Protein AF-A0A9D1N2K0-F1 (afdb_monomer_lite)

Foldseek 3Di:
DDQQDPVQLVVVVVVCCVLDQDPVLVVQLVVDDLQSNVVSCLVSCQQVDNPDDSVCVVVSVLSNLQVVLVSNCVNDNCSVVVLVVQVVLVVVLVVQVVVCVVVVNPDDDRGHSHPDDSVRD

Secondary structure (DSSP, 8-state):
-----HHHHHHHHHHHHTTSPPHHHHHHHHTS-HHHHHHHHHHTTGGG-TT--GGGHHHHHHHHHHHHHHHHHHH-SSHHHHHHHHHHHHHHHHHHHHHHHHTT-S---PPSSSSS-GGG-

Sequence (121 aa):
MQQPSCAYACARISALENGLLDRRAVKRMADGSLEDAMRVLLDARYGNLPDATASDCERMIENVRAEAAREIRAISPKPELTDLFLLETDVHNLKLLIKARLLEQAEVPLLLGGLYEPEQL

Radius of gyration: 16.97 Å; chains: 1; bounding box: 36×39×46 Å

pLDDT: mean 91.7, std 7.18, range [46.22, 97.62]

InterPro domains:
  IPR002843 ATPase, V0 complex, C/D subunit [PF01992] (9-106)
  IPR036079 V-type ATP synthase subunit C/D subunit superfamily [SSF103486] (7-106)
  IPR044911 V-type ATP synthase C/D subunit, domain 3 superfamily [G3DSA:1.10.132.50] (5-108)

Organism: NCBI:txid2840672

Structure (mmCIF, N/CA/C/O backbone):
data_AF-A0A9D1N2K0-F1
#
_entry.id   AF-A0A9D1N2K0-F1
#
loop_
_atom_site.group_PDB
_atom_site.id
_atom_site.type_symbol
_atom_site.label_atom_id
_atom_site.label_alt_id
_atom_site.label_comp_id
_atom_site.label_asym_id
_atom_site.label_entity_id
_atom_site.label_seq_id
_atom_site.pdbx_PDB_ins_code
_atom_site.Cartn_x
_atom_site.Cartn_y
_atom_site.Cartn_z
_atom_site.occupancy
_atom_site.B_iso_or_equiv
_atom_site.auth_seq_id
_atom_site.auth_comp_id
_atom_site.auth_asym_id
_atom_site.auth_atom_id
_atom_site.pdbx_PDB_model_num
ATOM 1 N N . MET A 1 1 ? -5.269 -2.949 27.062 1.00 46.22 1 MET A N 1
ATOM 2 C CA . MET A 1 1 ? -5.339 -2.635 25.618 1.00 46.22 1 MET A CA 1
ATOM 3 C C . MET A 1 1 ? -6.680 -1.960 25.373 1.00 46.22 1 MET A C 1
ATOM 5 O O . MET A 1 1 ? -7.669 -2.475 25.880 1.00 46.22 1 MET A O 1
ATOM 9 N N . GLN A 1 2 ? -6.721 -0.783 24.736 1.00 54.94 2 GLN A N 1
ATOM 10 C CA . GLN A 1 2 ? -8.001 -0.156 24.370 1.00 54.94 2 GLN A CA 1
ATOM 11 C C . GLN A 1 2 ? -8.757 -1.101 23.430 1.00 54.94 2 GLN A C 1
ATOM 13 O O . GLN A 1 2 ? -8.137 -1.728 22.573 1.00 54.94 2 GLN A O 1
ATOM 18 N N . GLN A 1 3 ? -10.071 -1.238 23.613 1.00 61.53 3 GLN A N 1
ATOM 19 C CA . GLN A 1 3 ? -10.897 -1.974 22.659 1.00 61.53 3 GLN A CA 1
ATOM 20 C C . GLN A 1 3 ? -10.784 -1.292 21.286 1.00 61.53 3 GLN A C 1
ATOM 22 O O . GLN A 1 3 ? -10.836 -0.055 21.240 1.00 61.53 3 GLN A O 1
ATOM 27 N N . PRO A 1 4 ? -10.622 -2.047 20.184 1.00 71.69 4 PRO A N 1
ATOM 28 C CA . PRO A 1 4 ? -10.606 -1.461 18.854 1.00 71.69 4 PRO A CA 1
ATOM 29 C C . PRO A 1 4 ? -11.942 -0.743 18.639 1.00 71.69 4 PRO A C 1
ATOM 31 O O . PRO A 1 4 ? -13.013 -1.347 18.641 1.00 71.69 4 PRO A O 1
ATOM 34 N N . SER A 1 5 ? -11.880 0.581 18.537 1.00 90.25 5 SER A N 1
ATOM 35 C CA . SER A 1 5 ? -13.027 1.457 18.307 1.00 90.25 5 SER A CA 1
ATOM 36 C C . SER A 1 5 ? -12.794 2.239 17.025 1.00 90.25 5 SER A C 1
ATOM 38 O O . SER A 1 5 ? -11.646 2.504 16.666 1.00 90.25 5 SER A O 1
ATOM 40 N N . CYS A 1 6 ? -13.867 2.644 16.340 1.00 92.25 6 CYS A N 1
ATOM 41 C CA . CYS A 1 6 ? -13.723 3.428 15.112 1.00 92.25 6 CYS A CA 1
ATOM 42 C C . CYS A 1 6 ? -12.938 4.723 15.370 1.00 92.25 6 CYS A C 1
ATOM 44 O O . CYS A 1 6 ? -12.123 5.114 14.547 1.00 92.25 6 CYS A O 1
ATOM 46 N N . ALA A 1 7 ? -13.120 5.348 16.539 1.00 94.88 7 ALA A N 1
ATOM 47 C CA . ALA A 1 7 ? -12.378 6.546 16.921 1.00 94.88 7 ALA A CA 1
ATOM 48 C C . ALA A 1 7 ? -10.865 6.289 17.035 1.00 94.88 7 ALA A C 1
ATOM 50 O O . ALA A 1 7 ? -10.076 7.065 16.499 1.00 94.88 7 ALA A O 1
ATOM 51 N N . TYR A 1 8 ? -10.460 5.191 17.685 1.00 93.69 8 TYR A N 1
ATOM 52 C CA . TYR A 1 8 ? -9.050 4.801 17.768 1.00 93.69 8 TYR A CA 1
ATOM 53 C C . TYR A 1 8 ? -8.471 4.482 16.385 1.00 93.69 8 TYR A C 1
ATOM 55 O O . TYR A 1 8 ? -7.406 4.989 16.042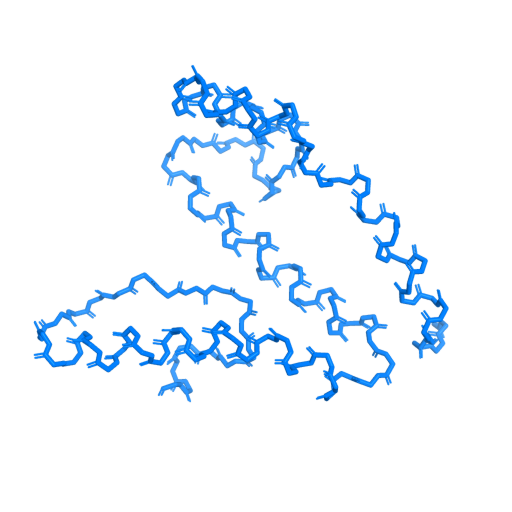 1.00 93.69 8 TYR A O 1
ATOM 63 N N . ALA A 1 9 ? -9.188 3.689 15.582 1.00 94.12 9 ALA A N 1
ATOM 64 C CA . ALA A 1 9 ? -8.759 3.313 14.239 1.00 94.12 9 ALA A CA 1
ATOM 65 C C . ALA A 1 9 ? -8.551 4.548 13.350 1.00 94.12 9 ALA A C 1
ATOM 67 O O . ALA A 1 9 ? -7.485 4.701 12.762 1.00 94.12 9 ALA A O 1
ATOM 68 N N . CYS A 1 10 ? -9.513 5.478 13.323 1.00 94.19 10 CYS A N 1
ATOM 69 C CA . CYS A 1 10 ? -9.387 6.725 12.568 1.00 94.19 10 CYS A CA 1
ATOM 70 C C .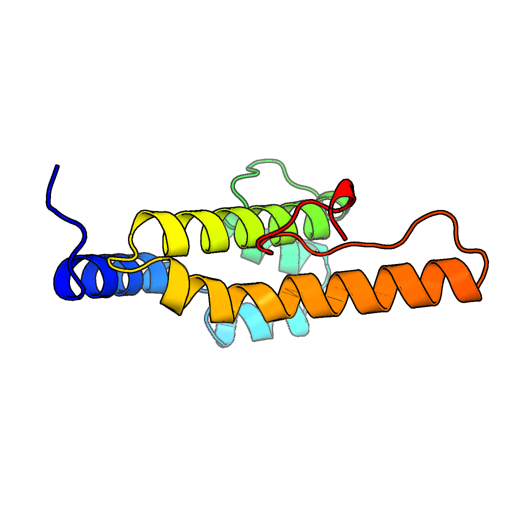 CYS A 1 10 ? -8.202 7.568 13.052 1.00 94.19 10 CYS A C 1
ATOM 72 O O . CYS A 1 10 ? -7.405 8.011 12.234 1.00 94.19 10 CYS A O 1
ATOM 74 N N . ALA A 1 11 ? -8.037 7.750 14.368 1.00 95.31 11 ALA A N 1
ATOM 75 C CA . ALA A 1 11 ? -6.908 8.508 14.908 1.00 95.31 11 ALA A CA 1
ATOM 76 C C . ALA A 1 11 ? -5.554 7.872 14.545 1.00 95.31 11 ALA A C 1
ATOM 78 O O . ALA A 1 11 ? -4.596 8.579 14.230 1.00 95.31 11 ALA A O 1
ATOM 79 N N . ARG A 1 12 ? -5.476 6.536 14.563 1.00 94.94 12 ARG A N 1
ATOM 80 C CA . ARG A 1 12 ? -4.280 5.784 14.177 1.00 94.94 12 ARG A CA 1
ATOM 81 C C . ARG A 1 12 ? -3.975 5.929 12.687 1.00 94.94 12 ARG A C 1
ATOM 83 O O . ARG A 1 12 ? -2.829 6.218 12.358 1.00 94.94 12 ARG A O 1
ATOM 90 N N . ILE A 1 13 ? -4.977 5.796 11.817 1.00 94.75 13 ILE A N 1
ATOM 91 C CA . ILE A 1 13 ? -4.819 6.024 10.373 1.00 94.75 13 ILE A CA 1
ATOM 92 C C . ILE A 1 13 ? -4.359 7.457 10.103 1.00 94.75 13 ILE A C 1
ATOM 94 O O . ILE A 1 13 ? -3.340 7.634 9.448 1.00 94.75 13 ILE A O 1
ATOM 98 N N . SER A 1 14 ? -4.998 8.469 10.695 1.00 95.38 14 SER A N 1
ATOM 99 C CA . SER A 1 14 ? -4.582 9.867 10.520 1.00 95.38 14 SER A CA 1
ATOM 100 C C . SER A 1 14 ? -3.144 10.133 10.979 1.00 95.38 14 SER A C 1
ATOM 102 O O . SER A 1 14 ? -2.449 10.964 10.400 1.00 95.38 14 SER A O 1
ATOM 104 N N . ALA A 1 15 ? -2.658 9.430 12.007 1.00 94.75 15 ALA A N 1
ATOM 105 C CA . ALA A 1 15 ? -1.257 9.527 12.406 1.00 94.75 15 ALA A CA 1
ATOM 106 C C . ALA A 1 15 ? -0.309 8.911 11.359 1.00 94.75 15 ALA A C 1
ATOM 108 O O . ALA A 1 15 ? 0.745 9.492 11.092 1.00 94.75 15 ALA A O 1
ATOM 109 N N . LEU A 1 16 ? -0.685 7.770 10.770 1.00 92.81 16 LEU A N 1
ATOM 110 C CA . LEU A 1 16 ? 0.082 7.064 9.735 1.00 92.81 16 LEU A CA 1
ATOM 111 C C . LEU A 1 16 ? 0.076 7.799 8.387 1.00 92.81 16 LEU A C 1
ATOM 113 O O . LEU A 1 16 ? 1.076 7.765 7.675 1.00 92.81 16 LEU A O 1
ATOM 117 N N . GLU A 1 17 ? -1.002 8.516 8.062 1.00 92.50 17 GLU A N 1
ATOM 118 C CA . GLU A 1 17 ? -1.127 9.311 6.832 1.00 92.50 17 GLU A CA 1
ATOM 119 C C . GLU A 1 17 ? -0.026 10.374 6.692 1.00 92.50 17 GLU A C 1
ATOM 121 O O . GLU A 1 17 ? 0.361 10.712 5.575 1.00 92.50 17 GLU A O 1
ATOM 126 N N . ASN A 1 18 ? 0.556 10.842 7.803 1.00 90.12 18 ASN A N 1
ATOM 127 C CA . ASN A 1 18 ? 1.698 11.765 7.784 1.00 90.12 18 ASN A CA 1
ATOM 128 C C . ASN A 1 18 ? 2.961 11.167 7.136 1.00 90.12 18 ASN A C 1
ATOM 130 O O . ASN A 1 18 ? 3.872 11.913 6.786 1.00 90.12 18 ASN A O 1
ATOM 134 N N . GLY A 1 19 ? 3.037 9.838 7.011 1.00 87.81 19 GLY A N 1
ATOM 135 C CA . GLY A 1 19 ? 4.124 9.130 6.336 1.00 87.81 19 GLY A CA 1
ATOM 136 C C . GLY A 1 19 ? 3.870 8.855 4.851 1.00 87.81 19 GLY A C 1
ATOM 137 O O . GLY A 1 19 ? 4.725 8.261 4.198 1.00 87.81 19 GLY A O 1
ATOM 138 N N . LEU A 1 20 ? 2.711 9.242 4.302 1.00 91.81 20 LEU A N 1
ATOM 139 C CA . LEU A 1 20 ? 2.407 9.013 2.890 1.00 91.81 20 LEU A CA 1
ATOM 140 C C . LEU A 1 20 ? 3.256 9.905 1.980 1.00 91.81 20 LEU A C 1
ATOM 142 O O . LEU A 1 20 ? 3.524 11.071 2.273 1.00 91.81 20 LEU A O 1
ATOM 146 N N . LEU A 1 21 ? 3.634 9.355 0.826 1.00 93.06 21 LEU A N 1
ATOM 147 C CA . LEU A 1 21 ? 4.338 10.102 -0.209 1.00 93.06 21 LEU A CA 1
ATOM 148 C C . LEU A 1 21 ? 3.420 11.186 -0.777 1.00 93.06 21 LEU A C 1
ATOM 150 O O . LEU A 1 21 ? 2.357 10.900 -1.331 1.00 93.06 21 LEU A O 1
ATOM 154 N N . ASP A 1 22 ? 3.846 12.440 -0.659 1.00 93.44 22 ASP A N 1
ATOM 155 C CA . ASP A 1 22 ? 3.089 13.559 -1.196 1.00 93.44 22 ASP A CA 1
ATOM 156 C C . ASP A 1 22 ? 3.225 13.665 -2.727 1.00 93.44 22 ASP A C 1
ATOM 158 O O . ASP A 1 22 ? 4.074 13.050 -3.384 1.00 93.44 22 ASP A O 1
ATOM 162 N N . ARG A 1 23 ? 2.385 14.509 -3.331 1.00 94.88 23 ARG A N 1
ATOM 163 C CA . ARG A 1 23 ? 2.388 14.717 -4.785 1.00 94.88 23 ARG A CA 1
ATOM 164 C C . ARG A 1 23 ? 3.733 15.235 -5.311 1.00 94.88 23 ARG A C 1
ATOM 166 O O . ARG A 1 23 ? 4.056 15.006 -6.475 1.00 94.88 23 ARG A O 1
ATOM 173 N N . ARG A 1 24 ? 4.502 15.962 -4.493 1.00 93.50 24 ARG A N 1
ATOM 174 C CA . ARG A 1 24 ? 5.804 16.517 -4.889 1.00 93.50 24 ARG A CA 1
ATOM 175 C C . ARG A 1 24 ? 6.868 15.424 -4.913 1.00 93.50 24 ARG A C 1
ATOM 177 O O . ARG A 1 24 ? 7.648 15.390 -5.860 1.00 93.50 24 ARG A O 1
ATOM 184 N N . ALA A 1 25 ? 6.873 14.535 -3.924 1.00 93.25 25 ALA A N 1
ATOM 185 C CA . ALA A 1 25 ? 7.729 13.362 -3.850 1.00 93.25 25 ALA A CA 1
ATOM 186 C C . ALA A 1 25 ? 7.469 12.446 -5.046 1.00 93.25 25 ALA A C 1
ATOM 188 O O . ALA A 1 25 ? 8.397 12.163 -5.795 1.00 93.25 25 ALA A O 1
ATOM 189 N N . VAL A 1 26 ? 6.204 12.098 -5.310 1.00 94.75 26 VAL A N 1
ATOM 190 C CA . VAL A 1 26 ? 5.834 11.274 -6.474 1.00 94.75 26 VAL A CA 1
ATOM 191 C C . VAL A 1 26 ? 6.277 11.922 -7.787 1.00 94.75 26 VAL A C 1
ATOM 193 O O . VAL A 1 26 ? 6.862 11.251 -8.632 1.00 94.75 26 VAL A O 1
ATOM 196 N N . LYS A 1 27 ? 6.069 13.235 -7.951 1.00 95.69 27 LYS A N 1
ATOM 197 C CA . LYS A 1 27 ? 6.520 13.947 -9.154 1.00 95.69 27 LYS A CA 1
ATOM 198 C C . LYS A 1 27 ? 8.044 13.911 -9.315 1.00 95.69 27 LYS A C 1
ATOM 200 O O . LYS A 1 27 ? 8.525 13.636 -10.404 1.00 95.69 27 LYS A O 1
ATOM 205 N N . ARG A 1 28 ? 8.800 14.150 -8.239 1.00 93.75 28 ARG A N 1
ATOM 206 C CA . ARG A 1 28 ? 10.270 14.062 -8.260 1.00 93.75 28 ARG A CA 1
ATOM 207 C C . ARG A 1 28 ? 10.761 12.677 -8.672 1.00 93.75 28 ARG A C 1
ATOM 209 O O . ARG A 1 28 ? 11.729 12.600 -9.413 1.00 93.75 28 ARG A O 1
ATOM 216 N N . MET A 1 29 ? 10.110 11.616 -8.192 1.00 95.25 29 MET A N 1
ATOM 217 C CA . MET A 1 29 ? 10.447 10.248 -8.596 1.00 95.25 29 MET A CA 1
ATOM 218 C C . MET A 1 29 ? 10.149 10.015 -10.081 1.00 95.25 29 MET A C 1
ATOM 220 O O . MET A 1 29 ? 10.957 9.406 -10.768 1.00 95.25 29 MET A O 1
ATOM 224 N N . ALA A 1 30 ? 9.022 10.527 -10.584 1.00 95.50 30 ALA A N 1
ATOM 225 C CA . ALA A 1 30 ? 8.629 10.373 -11.985 1.00 95.50 30 ALA A CA 1
ATOM 226 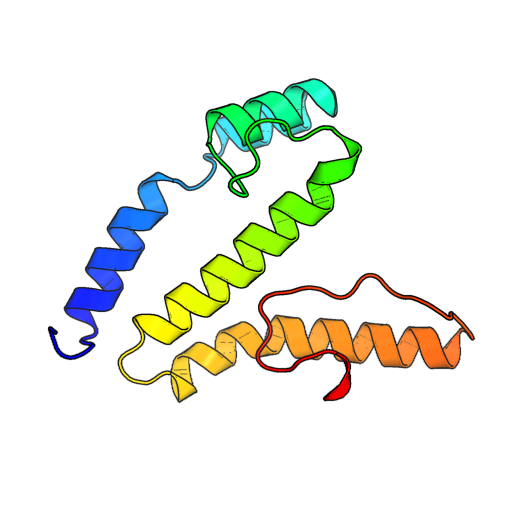C C . ALA A 1 30 ? 9.530 11.144 -12.968 1.00 95.50 30 ALA A C 1
ATOM 228 O O . ALA A 1 30 ? 9.744 10.683 -14.086 1.00 95.50 30 ALA A O 1
ATOM 229 N N . ASP A 1 31 ? 10.048 12.305 -12.558 1.00 96.25 31 ASP A N 1
ATOM 230 C CA . ASP A 1 31 ? 10.920 13.152 -13.383 1.00 96.25 31 ASP A CA 1
ATOM 231 C C . ASP A 1 31 ? 12.411 12.719 -13.324 1.00 96.25 31 ASP A C 1
ATOM 233 O O . ASP A 1 31 ? 13.236 13.284 -14.044 1.00 96.25 31 ASP A O 1
ATOM 237 N N . GLY A 1 32 ? 12.774 11.763 -12.455 1.00 94.06 32 GLY A N 1
ATOM 238 C CA . GLY A 1 32 ? 14.159 11.359 -12.161 1.00 94.06 32 GLY A CA 1
ATOM 239 C C . GLY A 1 32 ? 14.541 9.946 -12.623 1.00 94.06 32 GLY A C 1
ATOM 240 O O . GLY A 1 32 ? 13.776 9.261 -13.299 1.00 94.06 32 GLY A O 1
ATOM 241 N N . SER A 1 33 ? 15.752 9.504 -12.256 1.00 94.19 33 SER A N 1
ATOM 242 C CA . SER A 1 33 ? 16.193 8.115 -12.469 1.00 94.19 33 SER A CA 1
ATOM 243 C C . SER A 1 33 ? 15.669 7.175 -11.375 1.00 94.19 33 SER A C 1
ATOM 245 O O . SER A 1 33 ? 15.162 7.615 -10.339 1.00 94.19 33 SER A O 1
ATOM 247 N N . LEU A 1 34 ? 15.829 5.861 -11.572 1.00 91.12 34 LEU A N 1
ATOM 248 C CA . LEU A 1 34 ? 15.482 4.863 -10.557 1.00 91.12 34 LEU A CA 1
ATOM 249 C C . LEU A 1 34 ? 16.259 5.093 -9.252 1.00 91.12 34 LEU A C 1
ATOM 251 O O . LEU A 1 34 ? 15.695 4.989 -8.169 1.00 91.12 34 LEU A O 1
ATOM 255 N N . GLU A 1 35 ? 17.534 5.466 -9.338 1.00 90.88 35 GLU A N 1
ATOM 256 C CA . GLU A 1 35 ? 18.365 5.783 -8.175 1.00 90.88 35 GLU A CA 1
ATOM 257 C C . GLU A 1 35 ? 17.856 7.020 -7.424 1.00 90.88 35 GLU A C 1
ATOM 259 O O . GLU A 1 35 ? 17.845 7.033 -6.191 1.00 90.88 35 GLU A O 1
ATOM 264 N N . ASP A 1 36 ? 17.401 8.050 -8.143 1.00 91.94 36 ASP A N 1
ATOM 265 C CA . ASP A 1 36 ? 16.807 9.236 -7.523 1.00 91.94 36 ASP A CA 1
ATOM 266 C C . ASP A 1 36 ? 15.470 8.910 -6.851 1.00 91.94 36 ASP A C 1
ATOM 268 O O . ASP A 1 36 ? 15.203 9.391 -5.746 1.00 91.94 36 ASP A O 1
ATOM 272 N N . ALA A 1 37 ? 14.656 8.048 -7.467 1.00 93.62 37 ALA A N 1
ATOM 273 C CA . ALA A 1 37 ? 13.425 7.558 -6.862 1.00 93.62 37 ALA A CA 1
ATOM 274 C C . ALA A 1 37 ? 13.697 6.739 -5.591 1.00 93.62 37 ALA A C 1
ATOM 276 O O . ALA A 1 37 ? 13.070 6.971 -4.559 1.00 93.62 37 ALA A O 1
ATOM 277 N N . MET A 1 38 ? 14.696 5.854 -5.618 1.00 92.62 38 MET A N 1
ATOM 278 C CA . MET A 1 38 ? 15.109 5.073 -4.450 1.00 92.62 38 MET A CA 1
ATOM 279 C C . MET A 1 38 ? 15.570 5.957 -3.290 1.00 92.62 38 MET A C 1
ATOM 281 O O . MET A 1 38 ? 15.203 5.698 -2.147 1.00 92.62 38 MET A O 1
ATOM 285 N N . ARG A 1 39 ? 16.311 7.039 -3.562 1.00 90.94 39 ARG A N 1
ATOM 286 C CA . ARG A 1 39 ? 16.682 8.016 -2.522 1.00 90.94 39 ARG A CA 1
ATOM 287 C C . ARG A 1 39 ? 15.454 8.643 -1.871 1.00 90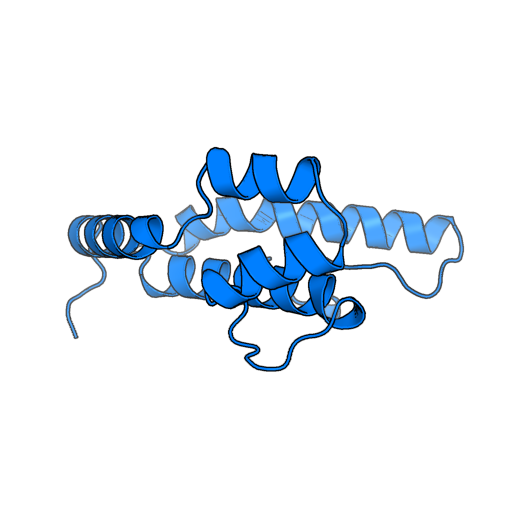.94 39 ARG A C 1
ATOM 289 O O . ARG A 1 39 ? 15.402 8.730 -0.651 1.00 90.94 39 ARG A O 1
ATOM 296 N N . VAL A 1 40 ? 14.447 9.023 -2.664 1.00 92.75 40 VAL A N 1
ATOM 297 C CA . VAL A 1 40 ? 13.179 9.556 -2.134 1.00 92.75 40 VAL A CA 1
ATOM 298 C C . VAL A 1 40 ? 12.487 8.541 -1.222 1.00 92.75 40 VAL A C 1
ATOM 300 O O . VAL A 1 40 ? 12.013 8.917 -0.151 1.00 92.75 40 VAL A O 1
ATOM 303 N N . LEU A 1 41 ? 12.443 7.267 -1.619 1.00 92.44 41 LEU A N 1
ATOM 304 C CA . LEU A 1 41 ? 11.843 6.201 -0.812 1.00 92.44 41 LEU A CA 1
ATOM 305 C C . LEU A 1 41 ? 12.612 5.966 0.500 1.00 92.44 41 LEU A C 1
ATOM 307 O O . LEU A 1 41 ? 11.991 5.856 1.557 1.00 92.44 41 LEU A O 1
ATOM 311 N N . LEU A 1 42 ? 13.947 5.945 0.455 1.00 91.06 42 LEU A N 1
ATOM 312 C CA . LEU A 1 42 ? 14.804 5.788 1.636 1.00 91.06 42 LEU A CA 1
ATOM 313 C C . LEU A 1 42 ? 14.679 6.971 2.606 1.00 91.06 42 LEU A C 1
ATOM 315 O O . LEU A 1 42 ? 14.524 6.759 3.810 1.00 91.06 42 LEU A O 1
ATOM 319 N N . ASP A 1 43 ? 14.666 8.203 2.092 1.00 89.94 43 ASP A N 1
ATOM 320 C CA . ASP A 1 43 ? 14.456 9.419 2.890 1.00 89.94 43 ASP A CA 1
ATOM 321 C C . ASP A 1 43 ? 13.091 9.393 3.599 1.00 89.94 43 ASP A C 1
ATOM 323 O O . ASP A 1 43 ? 12.969 9.805 4.755 1.00 89.94 43 ASP A O 1
ATOM 327 N N . ALA A 1 44 ? 12.067 8.855 2.926 1.00 89.50 44 ALA A N 1
ATOM 328 C CA . ALA A 1 44 ? 10.733 8.647 3.484 1.00 89.50 44 ALA A CA 1
ATOM 329 C C . ALA A 1 44 ? 10.641 7.440 4.439 1.00 89.50 44 ALA A C 1
ATOM 331 O O . ALA A 1 44 ? 9.569 7.178 4.983 1.00 89.50 44 ALA A O 1
ATOM 332 N N . ARG A 1 45 ? 11.740 6.699 4.656 1.00 87.94 45 ARG A N 1
ATOM 333 C CA . ARG A 1 45 ? 11.785 5.432 5.414 1.00 87.94 45 ARG A CA 1
ATOM 334 C C . ARG A 1 45 ? 10.788 4.389 4.899 1.00 87.94 45 ARG A C 1
ATOM 336 O O . ARG A 1 45 ? 10.290 3.559 5.657 1.00 87.94 45 ARG A O 1
ATOM 343 N N . TYR A 1 46 ? 10.490 4.438 3.607 1.00 90.00 46 TYR A N 1
ATOM 344 C CA . TYR A 1 46 ? 9.545 3.541 2.965 1.00 90.00 46 TYR A CA 1
ATOM 345 C C . TYR A 1 46 ? 10.091 2.102 2.977 1.00 90.00 46 TYR A C 1
ATOM 347 O O . TYR A 1 46 ? 11.267 1.882 2.705 1.00 90.00 46 TYR A O 1
ATOM 355 N N . GLY A 1 47 ? 9.266 1.110 3.319 1.00 84.12 47 GLY A N 1
ATOM 356 C CA . GLY A 1 47 ? 9.633 -0.315 3.250 1.00 84.12 47 GLY A CA 1
ATOM 357 C C . GLY A 1 47 ? 10.672 -0.819 4.258 1.00 84.12 47 GLY A C 1
ATOM 358 O O . GLY A 1 47 ? 11.078 -1.974 4.145 1.00 84.12 47 GLY A O 1
ATOM 359 N N . ASN A 1 48 ? 11.091 0.003 5.233 1.00 81.06 48 ASN A N 1
ATOM 360 C CA . ASN A 1 48 ? 11.959 -0.378 6.362 1.00 81.06 48 ASN A CA 1
ATOM 361 C C . ASN A 1 48 ? 13.263 -1.122 5.983 1.00 81.06 48 ASN A C 1
ATOM 363 O O . ASN A 1 48 ? 13.747 -1.966 6.737 1.00 81.06 48 ASN A O 1
ATOM 367 N N . LEU A 1 49 ? 13.865 -0.793 4.836 1.00 84.50 49 LEU A N 1
ATOM 368 C CA . LEU A 1 49 ? 15.124 -1.381 4.360 1.00 84.50 49 LEU A CA 1
ATOM 369 C C . LEU A 1 49 ? 16.195 -0.282 4.212 1.00 84.50 49 LEU A C 1
ATOM 371 O O . LEU A 1 49 ? 16.241 0.374 3.175 1.00 84.50 49 LEU A O 1
ATOM 375 N N . PRO A 1 50 ? 17.041 -0.044 5.235 1.00 77.31 50 PRO A N 1
ATOM 376 C CA . PRO A 1 50 ? 17.952 1.107 5.270 1.00 77.31 50 PRO A CA 1
ATOM 377 C C . PRO A 1 50 ? 19.077 1.063 4.222 1.00 77.31 50 PRO A C 1
ATOM 379 O O . PRO A 1 50 ? 19.579 2.118 3.849 1.00 77.31 50 PRO A O 1
ATOM 382 N N . ASP A 1 51 ? 19.417 -0.122 3.708 1.00 84.81 51 ASP A N 1
ATOM 383 C CA . ASP A 1 51 ? 20.469 -0.336 2.701 1.00 84.81 51 ASP A CA 1
ATOM 384 C C . ASP A 1 51 ? 19.895 -0.840 1.362 1.00 84.81 51 ASP A C 1
ATOM 386 O O . ASP A 1 51 ? 20.537 -1.603 0.638 1.00 84.81 51 ASP A O 1
ATOM 390 N N . ALA A 1 52 ? 18.646 -0.473 1.052 1.00 87.06 52 ALA A N 1
ATOM 391 C CA . ALA A 1 52 ? 17.977 -0.933 -0.158 1.00 87.06 52 ALA A CA 1
ATOM 392 C C . ALA A 1 52 ? 18.618 -0.370 -1.431 1.00 87.06 52 ALA A C 1
ATOM 394 O O . ALA A 1 52 ? 18.946 0.814 -1.538 1.00 87.06 52 ALA A O 1
ATOM 395 N N . THR A 1 53 ? 18.725 -1.231 -2.435 1.00 88.69 53 THR A N 1
ATOM 396 C CA . THR A 1 53 ? 19.193 -0.889 -3.778 1.00 88.69 53 THR A CA 1
ATOM 397 C C . THR A 1 53 ? 18.029 -0.843 -4.764 1.00 88.69 53 THR A C 1
ATOM 399 O O . THR A 1 53 ? 16.906 -1.230 -4.448 1.00 88.69 53 THR A O 1
ATOM 402 N N . ALA A 1 54 ? 18.288 -0.408 -5.998 1.00 87.62 54 ALA A N 1
ATOM 403 C CA . ALA A 1 54 ? 17.291 -0.407 -7.067 1.00 87.62 54 ALA A CA 1
ATOM 404 C C . ALA A 1 54 ? 16.607 -1.776 -7.282 1.00 87.62 54 ALA A C 1
ATOM 406 O O . ALA A 1 54 ? 15.414 -1.817 -7.572 1.00 87.62 54 ALA A O 1
ATOM 407 N N . SER A 1 55 ? 17.322 -2.894 -7.088 1.00 90.06 55 SER A N 1
ATOM 408 C CA . SER A 1 55 ? 16.737 -4.240 -7.192 1.00 90.06 55 SER A CA 1
ATOM 409 C C . SER A 1 55 ? 15.786 -4.594 -6.046 1.00 90.06 55 SER A C 1
ATOM 411 O O . SER A 1 55 ? 15.010 -5.535 -6.172 1.00 90.06 55 SER A O 1
ATOM 413 N N . ASP A 1 56 ? 15.821 -3.850 -4.940 1.00 91.25 56 ASP A N 1
ATOM 414 C CA . ASP A 1 56 ? 14.955 -4.068 -3.780 1.00 91.25 56 ASP A CA 1
ATOM 415 C C . ASP A 1 56 ? 13.639 -3.285 -3.854 1.00 91.25 56 ASP A C 1
ATOM 417 O O . ASP A 1 56 ? 12.786 -3.470 -2.988 1.00 91.25 56 ASP A O 1
ATOM 421 N N . CYS A 1 57 ? 13.460 -2.432 -4.869 1.00 90.12 57 CYS A N 1
ATOM 422 C CA . CYS A 1 57 ? 12.314 -1.529 -4.995 1.00 90.12 57 CYS A CA 1
ATOM 423 C C . CYS A 1 57 ? 10.966 -2.263 -4.876 1.00 90.12 57 CYS A C 1
ATOM 425 O O . CYS A 1 57 ? 10.157 -1.939 -4.008 1.00 90.12 57 CYS A O 1
ATOM 427 N N . GLU A 1 58 ? 10.763 -3.310 -5.682 1.00 89.88 58 GLU A N 1
ATOM 428 C CA . GLU A 1 58 ? 9.544 -4.135 -5.649 1.00 89.88 58 GLU A CA 1
ATOM 429 C C . GLU A 1 58 ? 9.320 -4.747 -4.261 1.00 89.88 58 GLU A C 1
ATOM 431 O O . GLU A 1 58 ? 8.241 -4.649 -3.684 1.00 89.88 58 GLU A O 1
ATOM 436 N N . ARG A 1 59 ? 10.378 -5.297 -3.655 1.00 89.69 59 ARG A N 1
ATOM 437 C CA . ARG A 1 59 ? 10.315 -5.900 -2.317 1.00 89.69 59 ARG A CA 1
ATOM 438 C C . ARG A 1 59 ? 9.938 -4.881 -1.240 1.00 89.69 59 ARG A C 1
ATOM 440 O O . ARG A 1 59 ? 9.191 -5.215 -0.325 1.00 89.69 59 ARG A O 1
ATOM 447 N N . MET A 1 60 ? 10.429 -3.645 -1.332 1.00 92.19 60 MET A N 1
ATOM 448 C CA . MET A 1 60 ? 10.046 -2.566 -0.415 1.00 92.19 60 MET A CA 1
ATOM 449 C C . MET A 1 60 ? 8.563 -2.222 -0.543 1.00 92.19 60 MET A C 1
ATOM 451 O O . MET A 1 60 ? 7.886 -2.087 0.475 1.00 92.19 60 MET A O 1
ATOM 455 N N . ILE A 1 61 ? 8.062 -2.094 -1.774 1.00 91.69 61 ILE A N 1
ATOM 456 C CA . ILE A 1 61 ? 6.649 -1.802 -2.048 1.00 91.69 61 ILE A CA 1
ATOM 457 C C . ILE A 1 61 ? 5.768 -2.919 -1.496 1.00 91.69 61 ILE A C 1
ATOM 459 O O . ILE A 1 61 ? 4.833 -2.647 -0.742 1.00 91.69 61 ILE A O 1
ATOM 463 N N . GLU A 1 62 ? 6.105 -4.170 -1.786 1.00 92.12 62 GLU A N 1
ATOM 464 C CA . GLU A 1 62 ? 5.3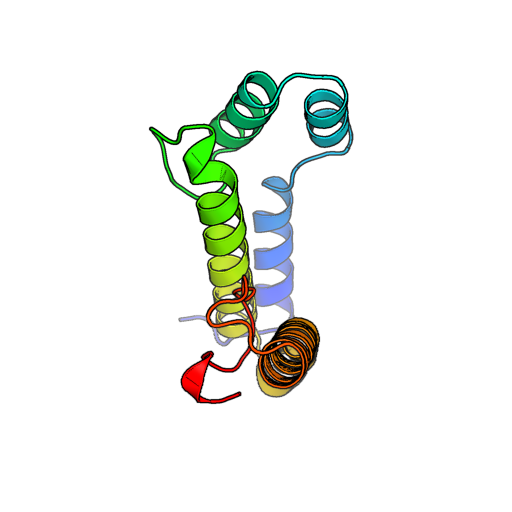42 -5.323 -1.317 1.00 92.12 62 GLU A CA 1
ATOM 465 C C . GLU A 1 62 ? 5.365 -5.466 0.214 1.00 92.12 62 GLU A C 1
ATOM 467 O O . GLU A 1 62 ? 4.329 -5.743 0.824 1.00 92.12 62 GLU A O 1
ATOM 472 N N . ASN A 1 63 ? 6.488 -5.156 0.872 1.00 92.00 63 ASN A N 1
ATOM 473 C CA . ASN A 1 63 ? 6.548 -5.088 2.334 1.00 92.00 63 ASN A CA 1
ATOM 474 C C . ASN A 1 63 ? 5.589 -4.033 2.903 1.00 92.00 63 ASN A C 1
ATOM 476 O O . ASN A 1 63 ? 4.825 -4.342 3.817 1.00 92.00 63 ASN A O 1
ATOM 480 N N . VAL A 1 64 ? 5.586 -2.810 2.356 1.00 93.56 64 VAL A N 1
ATOM 481 C CA . VAL A 1 64 ? 4.670 -1.749 2.815 1.00 93.56 64 VAL A CA 1
ATOM 482 C C . VAL A 1 64 ? 3.216 -2.152 2.596 1.00 93.56 64 VAL A C 1
ATOM 484 O O . VAL A 1 64 ? 2.380 -1.908 3.465 1.00 93.56 64 VAL A O 1
ATOM 487 N N . ARG A 1 65 ? 2.893 -2.802 1.473 1.00 93.25 65 ARG A N 1
ATOM 488 C CA . ARG A 1 65 ? 1.536 -3.300 1.206 1.00 93.25 65 ARG A CA 1
ATOM 489 C C . ARG A 1 65 ? 1.100 -4.353 2.219 1.00 93.25 65 ARG A C 1
ATOM 491 O O . ARG A 1 65 ? 0.001 -4.251 2.767 1.00 93.25 65 ARG A O 1
ATOM 498 N N . ALA A 1 66 ? 1.965 -5.323 2.511 1.00 93.62 66 ALA A N 1
ATOM 499 C CA . ALA A 1 66 ? 1.705 -6.350 3.515 1.00 93.62 66 ALA A CA 1
ATOM 500 C C . ALA A 1 66 ? 1.541 -5.753 4.925 1.00 93.62 66 ALA A C 1
ATOM 502 O O . ALA A 1 66 ? 0.636 -6.140 5.667 1.00 93.62 66 ALA A O 1
ATOM 503 N N . GLU A 1 67 ? 2.396 -4.797 5.299 1.00 93.81 67 GLU A N 1
ATOM 504 C CA . GLU A 1 67 ? 2.318 -4.081 6.576 1.00 93.81 67 GLU A CA 1
ATOM 505 C C . GLU A 1 67 ? 1.031 -3.257 6.686 1.00 93.81 67 GLU A C 1
ATOM 507 O O . GLU A 1 67 ? 0.350 -3.336 7.708 1.00 93.81 67 GLU A O 1
ATOM 512 N N . ALA A 1 68 ? 0.649 -2.530 5.632 1.00 94.00 68 ALA A N 1
ATOM 513 C CA . ALA A 1 68 ? -0.574 -1.735 5.602 1.00 94.00 68 ALA A CA 1
ATOM 514 C C . ALA A 1 68 ? -1.828 -2.607 5.758 1.00 94.00 68 ALA A C 1
ATOM 516 O O . ALA A 1 68 ? -2.688 -2.298 6.584 1.00 94.00 68 ALA A O 1
ATOM 517 N N . ALA A 1 69 ? -1.915 -3.726 5.030 1.00 95.00 69 ALA A N 1
ATOM 518 C CA . ALA A 1 69 ? -3.018 -4.676 5.169 1.00 95.00 69 ALA A CA 1
ATOM 519 C C . ALA A 1 69 ? -3.104 -5.233 6.600 1.00 95.00 69 ALA A C 1
ATOM 521 O O . ALA A 1 69 ? -4.179 -5.265 7.203 1.00 95.00 69 ALA A O 1
ATOM 522 N N . ARG A 1 70 ? -1.961 -5.610 7.188 1.00 94.19 70 ARG A N 1
ATOM 523 C CA . ARG A 1 70 ? -1.889 -6.106 8.569 1.00 94.19 70 ARG A CA 1
ATOM 524 C C . ARG A 1 70 ? -2.324 -5.048 9.583 1.00 94.19 70 ARG A C 1
ATOM 526 O O . ARG A 1 70 ? -3.084 -5.373 10.493 1.00 94.19 70 ARG A O 1
ATOM 533 N N . GLU A 1 71 ? -1.874 -3.806 9.424 1.00 94.50 71 GLU A N 1
ATOM 534 C CA . GLU A 1 71 ? -2.221 -2.694 10.314 1.00 94.50 71 GLU A CA 1
ATOM 535 C C . GLU A 1 71 ? -3.719 -2.381 10.239 1.00 94.50 71 GLU A C 1
ATOM 537 O O . GLU A 1 71 ? -4.368 -2.295 11.280 1.00 94.50 71 GLU A O 1
ATOM 542 N N . ILE A 1 72 ? -4.295 -2.297 9.030 1.00 93.75 72 ILE A N 1
ATOM 543 C CA . ILE A 1 72 ? -5.737 -2.084 8.830 1.00 93.75 72 ILE A CA 1
ATOM 544 C C . ILE A 1 72 ? -6.532 -3.145 9.589 1.00 93.75 72 ILE A C 1
ATOM 546 O O . ILE A 1 72 ? -7.430 -2.802 10.361 1.00 93.75 72 ILE A O 1
ATOM 550 N N . ARG A 1 73 ? -6.186 -4.427 9.430 1.00 93.62 73 ARG A N 1
ATOM 551 C CA . ARG A 1 73 ? -6.871 -5.526 10.126 1.00 93.62 73 ARG A CA 1
ATOM 552 C C . ARG A 1 73 ? -6.694 -5.446 11.640 1.00 93.62 73 ARG A C 1
ATOM 554 O O . ARG A 1 73 ? -7.665 -5.621 12.370 1.00 93.62 73 ARG A O 1
ATOM 561 N N . ALA A 1 74 ? -5.489 -5.128 12.115 1.00 93.88 74 ALA A N 1
ATOM 562 C CA . ALA A 1 74 ? -5.172 -5.056 13.540 1.00 93.88 74 ALA A CA 1
ATOM 563 C C . ALA A 1 74 ? -5.947 -3.955 14.284 1.00 93.88 74 ALA A C 1
ATOM 565 O O . ALA A 1 74 ? -6.306 -4.136 15.449 1.00 93.88 74 ALA A O 1
ATOM 566 N N . ILE A 1 75 ? -6.211 -2.820 13.630 1.00 94.69 75 ILE A N 1
ATOM 567 C CA . ILE A 1 75 ? -6.906 -1.679 14.250 1.00 94.69 75 ILE A CA 1
ATOM 568 C C . ILE A 1 75 ? -8.417 -1.678 13.990 1.00 94.69 75 ILE A C 1
ATOM 570 O O . ILE A 1 75 ? -9.142 -0.890 14.601 1.00 94.69 75 ILE A O 1
ATOM 574 N N . SER A 1 76 ? -8.901 -2.535 13.087 1.00 94.50 76 SER A N 1
ATOM 575 C CA . SER A 1 76 ? -10.306 -2.591 12.685 1.00 94.50 76 SER A CA 1
ATOM 576 C C . SER A 1 76 ? -11.202 -3.135 13.806 1.00 94.50 76 SER A C 1
ATOM 578 O O . SER A 1 76 ? -10.994 -4.253 14.269 1.00 94.50 76 SER A O 1
ATOM 580 N N . PRO A 1 77 ? -12.266 -2.412 14.208 1.00 93.31 77 PRO A N 1
ATOM 581 C CA . PRO A 1 77 ? -13.249 -2.920 15.175 1.00 93.31 77 PRO A CA 1
ATOM 582 C C . PRO A 1 77 ? -14.077 -4.102 14.659 1.00 93.31 77 PRO A C 1
ATOM 584 O O . PRO A 1 77 ? -14.601 -4.881 15.450 1.00 93.31 77 PRO A O 1
ATOM 587 N N . LYS A 1 78 ? -14.240 -4.188 13.334 1.00 94.19 78 LYS A N 1
ATOM 588 C CA . LYS A 1 78 ? -14.938 -5.258 12.611 1.00 94.19 78 LYS A CA 1
ATOM 589 C C . LYS A 1 78 ? -14.111 -5.637 11.378 1.00 94.19 78 LYS A C 1
ATOM 591 O O . LYS A 1 78 ? -14.385 -5.097 10.302 1.00 94.19 78 LYS A O 1
ATOM 596 N N . PRO A 1 79 ? -13.061 -6.461 11.537 1.00 93.00 79 PRO A N 1
ATOM 597 C CA . PRO A 1 79 ? -12.158 -6.823 10.447 1.00 93.00 79 PRO A CA 1
ATOM 598 C C . PRO A 1 79 ? -12.886 -7.389 9.229 1.00 93.00 79 PRO A C 1
ATOM 600 O O . PRO A 1 79 ? -12.505 -7.094 8.112 1.00 93.00 79 PRO A O 1
ATOM 603 N N . GLU A 1 80 ? -14.006 -8.085 9.414 1.00 93.25 80 GLU A N 1
ATOM 604 C CA . GLU A 1 80 ? -14.777 -8.685 8.319 1.00 93.25 80 GLU A CA 1
ATOM 605 C C . GLU A 1 80 ? -15.310 -7.643 7.321 1.00 93.25 80 GLU A C 1
ATOM 607 O O . GLU A 1 80 ? -15.548 -7.962 6.159 1.00 93.25 80 GLU A O 1
ATOM 612 N N . LEU A 1 81 ? -15.511 -6.392 7.760 1.00 93.81 81 LEU A N 1
ATOM 613 C CA . LEU A 1 81 ? -15.928 -5.296 6.882 1.00 93.81 81 LEU A CA 1
ATOM 614 C C . LEU A 1 81 ? -14.747 -4.665 6.144 1.00 93.81 81 LEU A C 1
ATOM 616 O O . LEU A 1 81 ? -14.895 -4.286 4.986 1.00 93.81 81 LEU A O 1
ATOM 620 N N . THR A 1 82 ? -13.598 -4.513 6.802 1.00 93.31 82 THR A N 1
ATOM 621 C CA . THR A 1 82 ? -12.405 -3.907 6.193 1.00 93.31 82 THR A CA 1
ATOM 622 C C . THR A 1 82 ? -11.626 -4.894 5.331 1.00 93.31 82 THR A C 1
ATOM 624 O O . THR A 1 82 ? -11.027 -4.485 4.339 1.00 93.31 82 THR A O 1
ATOM 627 N N . ASP A 1 83 ? -11.729 -6.187 5.627 1.00 95.50 83 ASP A N 1
ATOM 628 C CA . ASP A 1 83 ? -11.225 -7.295 4.819 1.00 95.50 83 ASP A CA 1
ATOM 629 C C . ASP A 1 83 ? -11.784 -7.230 3.381 1.00 95.50 83 ASP A C 1
ATOM 631 O O . ASP A 1 83 ? -11.074 -7.543 2.427 1.00 95.50 83 ASP A O 1
ATOM 635 N N . LEU A 1 84 ? -13.004 -6.705 3.185 1.00 95.88 84 LEU A N 1
ATOM 636 C CA . LEU A 1 84 ? -13.586 -6.497 1.851 1.00 95.88 84 LEU A CA 1
ATOM 637 C C . LEU A 1 84 ? -12.740 -5.583 0.949 1.00 95.88 84 LEU A C 1
ATOM 639 O O . LEU A 1 84 ? -12.764 -5.757 -0.267 1.00 95.88 84 LEU A O 1
ATOM 643 N N . PHE A 1 85 ? -11.991 -4.631 1.516 1.00 94.19 85 PHE A N 1
ATOM 644 C CA . PHE A 1 85 ? -11.085 -3.772 0.746 1.00 94.19 85 PHE A CA 1
ATOM 645 C C . PHE A 1 85 ? -9.812 -4.508 0.312 1.00 94.19 85 PHE A C 1
ATOM 647 O O . PHE A 1 85 ? -9.204 -4.139 -0.687 1.00 94.19 85 PHE A O 1
ATOM 654 N N . LEU A 1 86 ? -9.413 -5.554 1.041 1.00 95.62 86 LEU A N 1
ATOM 655 C CA . LEU A 1 86 ? -8.209 -6.338 0.749 1.00 95.62 86 LEU A CA 1
ATOM 656 C C . LEU A 1 86 ? -8.465 -7.423 -0.309 1.00 95.62 86 LEU A C 1
ATOM 658 O O . LEU A 1 86 ? -7.540 -7.806 -1.025 1.00 95.62 86 LEU A O 1
ATOM 662 N N . LEU A 1 87 ? -9.728 -7.834 -0.487 1.00 96.19 87 LEU A N 1
ATOM 663 C CA . LEU A 1 87 ? -10.145 -8.786 -1.524 1.00 96.19 87 LEU A CA 1
ATOM 664 C C . LEU A 1 87 ? -9.798 -8.337 -2.950 1.00 96.19 87 LEU A C 1
ATOM 666 O O . LEU A 1 87 ? -9.673 -9.181 -3.835 1.00 96.19 87 LEU A O 1
ATOM 670 N N . GLU A 1 88 ? -9.644 -7.036 -3.212 1.00 95.75 88 GLU A N 1
ATOM 671 C CA . GLU A 1 88 ? -9.214 -6.559 -4.532 1.00 95.75 88 GLU A CA 1
ATOM 672 C C . GLU A 1 88 ? -7.847 -7.145 -4.923 1.00 95.75 88 GLU A C 1
ATOM 674 O O . GLU A 1 88 ? -7.663 -7.575 -6.067 1.00 95.75 88 GLU A O 1
ATOM 679 N N . THR A 1 89 ? -6.925 -7.235 -3.960 1.00 96.12 89 THR A N 1
ATOM 680 C CA . THR A 1 89 ? -5.606 -7.850 -4.145 1.00 96.12 89 THR A CA 1
ATOM 681 C C . THR A 1 89 ? -5.736 -9.343 -4.439 1.00 96.12 89 THR A C 1
ATOM 683 O O . THR A 1 89 ? -5.145 -9.829 -5.403 1.00 96.12 89 THR A O 1
ATOM 686 N N . ASP A 1 90 ? -6.569 -10.063 -3.683 1.00 97.25 90 ASP A N 1
ATOM 687 C CA . ASP A 1 90 ? -6.801 -11.499 -3.893 1.00 97.25 90 ASP A CA 1
ATOM 688 C C . ASP A 1 90 ? -7.410 -11.773 -5.274 1.00 97.25 90 ASP A C 1
ATOM 690 O O . ASP A 1 90 ? -6.971 -12.660 -6.004 1.00 97.25 90 ASP A O 1
ATOM 694 N N . VAL A 1 91 ? -8.385 -10.959 -5.688 1.00 97.25 91 VAL A N 1
ATOM 695 C CA . VAL A 1 91 ? -9.011 -11.052 -7.014 1.00 97.25 91 VAL A CA 1
ATOM 696 C C . VAL A 1 91 ? -8.004 -10.752 -8.125 1.00 97.25 91 VAL A C 1
ATOM 698 O O . VAL A 1 91 ? -8.057 -11.379 -9.188 1.00 97.25 91 VAL A O 1
ATOM 701 N N . HIS A 1 92 ? -7.097 -9.795 -7.922 1.00 96.69 92 HIS A N 1
ATOM 702 C CA . HIS A 1 92 ? -6.013 -9.528 -8.864 1.00 96.69 92 HIS A CA 1
ATOM 703 C C . HIS A 1 92 ? -5.086 -10.742 -9.001 1.00 96.69 92 HIS A C 1
ATOM 705 O O . HIS A 1 92 ? -4.844 -11.205 -10.119 1.00 96.69 92 HIS A O 1
ATOM 711 N N . ASN A 1 93 ? -4.634 -11.295 -7.875 1.00 96.81 93 ASN A N 1
ATOM 712 C CA . ASN A 1 93 ? -3.757 -12.461 -7.832 1.00 96.81 93 ASN A CA 1
ATOM 713 C C . ASN A 1 93 ? -4.409 -13.689 -8.473 1.00 96.81 93 ASN A C 1
ATOM 715 O O . ASN A 1 93 ? -3.800 -14.335 -9.322 1.00 96.81 93 ASN A O 1
ATOM 719 N N . LEU A 1 94 ? -5.682 -13.953 -8.173 1.00 97.19 94 LEU A N 1
ATOM 720 C CA . LEU A 1 94 ? -6.434 -15.053 -8.773 1.00 97.19 94 LEU A CA 1
ATOM 721 C C . LEU A 1 94 ? -6.507 -14.919 -10.302 1.00 97.19 94 LEU A C 1
ATOM 723 O O . LEU A 1 94 ? -6.307 -15.889 -11.035 1.00 97.19 94 LEU A O 1
ATOM 727 N N . LYS A 1 95 ? -6.736 -13.702 -10.817 1.00 96.94 95 LYS A N 1
ATOM 728 C CA . LYS A 1 95 ? -6.707 -13.443 -12.267 1.00 96.94 95 LYS A CA 1
ATOM 729 C C . LYS A 1 95 ? -5.328 -13.721 -12.864 1.00 96.94 95 LYS A C 1
ATOM 731 O O . LYS A 1 95 ? -5.267 -14.252 -13.973 1.00 96.94 95 LYS A O 1
ATOM 736 N N . LEU A 1 96 ? -4.247 -13.347 -12.179 1.00 97.12 96 LEU A N 1
ATOM 737 C CA . LEU A 1 96 ? -2.883 -13.627 -12.634 1.00 97.12 96 LEU A CA 1
ATOM 738 C C . LEU A 1 96 ? -2.601 -15.128 -12.669 1.00 97.12 96 LEU A C 1
ATOM 740 O O . LEU A 1 96 ? -2.145 -15.615 -13.698 1.00 97.12 96 LEU A O 1
ATOM 744 N N . LEU A 1 97 ? -2.946 -15.867 -11.614 1.00 96.12 97 LEU A N 1
ATOM 745 C CA . LEU A 1 97 ? -2.760 -17.320 -11.536 1.00 96.12 97 LEU A CA 1
ATOM 746 C C . LEU A 1 97 ? -3.524 -18.062 -12.640 1.00 96.12 97 LEU A C 1
ATOM 748 O O . LEU A 1 97 ? -2.977 -18.949 -13.299 1.00 96.12 97 LEU A O 1
ATOM 752 N N . ILE A 1 98 ? -4.772 -17.663 -12.905 1.00 96.19 98 ILE A N 1
ATOM 753 C CA . ILE A 1 98 ? -5.566 -18.230 -14.004 1.00 96.19 98 ILE A CA 1
ATOM 754 C C . ILE A 1 98 ? -4.885 -17.964 -15.350 1.00 96.19 98 ILE A C 1
ATOM 756 O O . ILE A 1 98 ? -4.753 -18.879 -16.163 1.00 96.19 98 ILE A O 1
ATOM 760 N N . LYS A 1 99 ? -4.430 -16.729 -15.597 1.00 96.75 99 LYS A N 1
ATOM 761 C CA . LYS A 1 99 ? -3.725 -16.381 -16.840 1.00 96.75 99 LYS A CA 1
ATOM 762 C C . LYS A 1 99 ? -2.410 -17.145 -16.979 1.00 96.75 99 LYS A C 1
ATOM 764 O O . LYS A 1 99 ? -2.148 -17.657 -18.061 1.00 96.75 99 LYS A O 1
ATOM 769 N N . ALA A 1 100 ? -1.638 -17.271 -15.903 1.00 96.69 100 ALA A N 1
ATOM 770 C CA . ALA A 1 100 ? -0.383 -18.014 -15.881 1.00 96.69 100 ALA A CA 1
ATOM 771 C C . ALA A 1 100 ? -0.599 -19.470 -16.298 1.00 96.69 100 ALA A C 1
ATOM 773 O O . ALA A 1 100 ? 0.089 -19.970 -17.183 1.00 96.69 100 ALA A O 1
ATOM 774 N N . ARG A 1 101 ? -1.633 -20.115 -15.739 1.00 95.31 101 ARG A N 1
ATOM 775 C CA . ARG A 1 101 ? -2.015 -21.485 -16.100 1.00 95.31 101 ARG A CA 1
ATOM 776 C C . ARG A 1 101 ? -2.394 -21.612 -17.576 1.00 95.31 101 ARG A C 1
ATOM 778 O O . ARG A 1 101 ? -2.009 -22.586 -18.209 1.00 95.31 101 ARG A O 1
ATOM 785 N N . LEU A 1 102 ? -3.145 -20.654 -18.122 1.00 97.62 102 LEU A N 1
ATOM 786 C CA . LEU A 1 102 ? -3.562 -20.667 -19.531 1.00 97.62 102 LEU A CA 1
ATOM 787 C C . LEU A 1 102 ? -2.412 -20.388 -20.508 1.00 97.62 102 LEU A C 1
ATOM 789 O O . LEU A 1 102 ? -2.483 -20.809 -21.658 1.00 97.62 102 LEU A O 1
ATOM 793 N N . LEU A 1 103 ? -1.388 -19.659 -20.064 1.00 97.50 103 LEU A N 1
ATOM 794 C CA . LEU A 1 103 ? -0.221 -19.274 -20.859 1.00 97.50 103 LEU A CA 1
ATOM 795 C C . LEU A 1 103 ? 1.009 -20.157 -20.591 1.00 97.50 103 LEU A C 1
ATOM 797 O O . LEU A 1 103 ? 2.086 -19.841 -21.087 1.00 97.50 103 LEU A O 1
ATOM 801 N N . GLU A 1 104 ? 0.860 -21.221 -19.796 1.00 95.62 104 GLU A N 1
ATOM 802 C CA . GLU A 1 104 ? 1.947 -22.124 -19.387 1.00 95.62 104 GLU A CA 1
ATOM 803 C C . GLU A 1 104 ? 3.139 -21.388 -18.735 1.00 95.62 104 GLU A C 1
ATOM 805 O O . GLU A 1 104 ? 4.302 -21.756 -18.898 1.00 95.62 104 GLU A O 1
ATOM 810 N N . GLN A 1 105 ? 2.853 -20.330 -17.969 1.00 95.12 105 GLN A N 1
ATOM 811 C CA . GLN A 1 105 ? 3.854 -19.584 -17.207 1.00 95.12 105 GLN A CA 1
ATOM 812 C C . GLN A 1 105 ? 4.061 -20.220 -15.829 1.00 95.12 105 GLN A C 1
ATOM 814 O O . GLN A 1 105 ? 3.099 -20.461 -15.101 1.00 95.12 105 GLN A O 1
ATOM 819 N N . ALA A 1 106 ? 5.323 -20.469 -15.468 1.00 87.12 106 ALA A N 1
ATOM 820 C CA . ALA A 1 106 ? 5.684 -21.102 -14.198 1.00 87.12 106 ALA A CA 1
ATOM 821 C C . ALA A 1 106 ? 5.574 -20.154 -12.993 1.00 87.12 106 ALA A C 1
ATOM 823 O O . ALA A 1 106 ? 5.241 -20.593 -11.897 1.00 87.12 106 ALA A O 1
ATOM 824 N N . GLU A 1 107 ? 5.837 -18.863 -13.197 1.00 89.00 107 GLU A N 1
ATOM 825 C CA . GLU A 1 107 ? 5.860 -17.857 -12.137 1.00 89.00 107 GLU A CA 1
ATOM 826 C C . GLU A 1 107 ? 5.131 -16.592 -12.586 1.00 89.00 107 GLU A C 1
ATOM 828 O O . GLU A 1 107 ? 5.234 -16.167 -13.741 1.00 89.00 107 GLU A O 1
ATOM 833 N N . VAL A 1 108 ? 4.403 -15.980 -11.654 1.00 92.31 108 VAL A N 1
ATOM 834 C CA . VAL A 1 108 ? 3.774 -14.669 -11.825 1.00 92.31 108 VAL A CA 1
ATOM 835 C C . VAL A 1 108 ? 4.036 -13.798 -10.602 1.00 92.31 108 VAL A C 1
ATOM 837 O O . VAL A 1 108 ? 4.041 -14.313 -9.483 1.00 92.31 108 VAL A O 1
ATOM 840 N N . PRO A 1 109 ? 4.234 -12.483 -10.790 1.00 90.75 109 PRO A N 1
ATOM 841 C CA . PRO A 1 109 ? 4.420 -11.561 -9.681 1.00 90.75 109 PRO A CA 1
ATOM 842 C C . PRO A 1 109 ? 3.082 -11.365 -8.965 1.00 90.75 109 PRO A C 1
ATOM 844 O O . PRO A 1 109 ? 2.203 -10.651 -9.449 1.00 90.75 109 PRO A O 1
ATOM 847 N N . LEU A 1 110 ? 2.910 -12.046 -7.836 1.00 93.62 110 LEU A N 1
ATOM 848 C CA . LEU A 1 110 ? 1.733 -11.891 -6.991 1.00 93.62 110 LEU A CA 1
ATOM 849 C C . LEU A 1 110 ? 1.911 -10.708 -6.050 1.00 93.62 110 LEU A C 1
ATOM 851 O O . LEU A 1 110 ? 3.006 -10.418 -5.574 1.00 93.62 110 LEU A O 1
ATOM 855 N N . LEU A 1 111 ? 0.798 -10.048 -5.779 1.00 94.62 111 LEU A N 1
ATOM 856 C CA . LEU A 1 111 ? 0.726 -8.901 -4.902 1.00 94.62 111 LEU A CA 1
ATOM 857 C C . LEU A 1 111 ? 0.509 -9.335 -3.448 1.00 94.62 111 LEU A C 1
ATOM 859 O O . LEU A 1 111 ? -0.336 -10.185 -3.173 1.00 94.62 111 LEU A O 1
ATOM 863 N N . LEU A 1 112 ? 1.206 -8.709 -2.508 1.00 94.06 112 LEU A N 1
ATOM 864 C CA . LEU A 1 112 ? 0.993 -8.867 -1.075 1.00 94.06 112 LEU A CA 1
ATOM 865 C C . LEU A 1 112 ? -0.091 -7.910 -0.560 1.00 94.06 112 LEU A C 1
ATOM 867 O O . LEU A 1 112 ? -0.469 -6.922 -1.199 1.00 94.06 112 LEU A O 1
ATOM 871 N N . GLY A 1 113 ? -0.588 -8.206 0.642 1.00 94.12 113 GLY A N 1
ATOM 872 C CA . GLY A 1 113 ? -1.647 -7.428 1.289 1.00 94.12 113 GLY A CA 1
ATOM 873 C C . GLY A 1 113 ? -3.067 -7.831 0.877 1.00 94.12 113 GLY A C 1
ATOM 874 O O . GLY A 1 113 ? -3.983 -7.018 0.985 1.00 94.12 113 GLY A O 1
ATOM 875 N N . GLY A 1 114 ? -3.242 -9.063 0.393 1.00 95.50 114 GLY A N 1
ATOM 876 C CA . GLY A 1 114 ? -4.538 -9.740 0.309 1.00 95.50 114 GLY A CA 1
ATOM 877 C C . GLY A 1 114 ? -4.921 -10.435 1.621 1.00 95.50 114 GLY A C 1
ATOM 878 O O . GLY A 1 114 ? -4.199 -10.347 2.619 1.00 95.50 114 GLY A O 1
ATOM 879 N N . LEU A 1 115 ? -6.070 -11.111 1.634 1.00 94.94 115 LEU A N 1
ATOM 880 C CA . LEU A 1 115 ? -6.522 -11.933 2.762 1.00 94.94 115 LEU A CA 1
ATOM 881 C C . LEU A 1 115 ? -5.987 -13.362 2.711 1.00 94.94 115 LEU A C 1
ATOM 883 O O . LEU A 1 115 ? -5.930 -14.017 3.754 1.00 94.94 115 LEU A O 1
ATOM 887 N N . TYR A 1 116 ? -5.654 -13.839 1.514 1.00 94.19 116 TYR A N 1
ATOM 888 C CA . TYR A 1 116 ? -5.280 -15.221 1.260 1.00 94.19 116 TYR A CA 1
ATOM 889 C C . TYR A 1 116 ? -3.828 -15.310 0.805 1.00 94.19 116 TYR A C 1
ATOM 891 O O . TYR A 1 116 ? -3.353 -14.499 0.008 1.00 94.1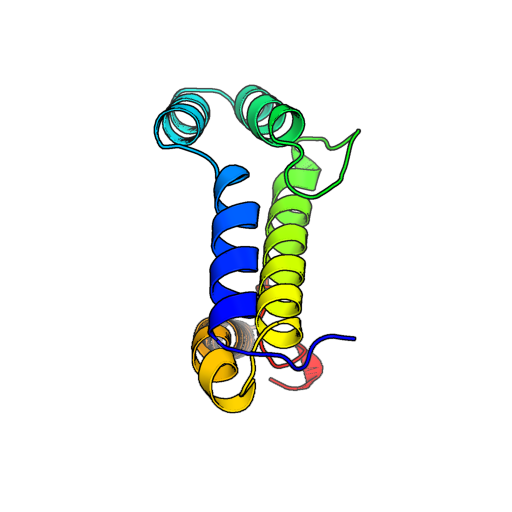9 116 TYR A O 1
ATOM 899 N N . GLU A 1 117 ? -3.135 -16.330 1.298 1.00 90.88 117 GLU A N 1
ATOM 900 C CA . GLU A 1 117 ? -1.815 -16.687 0.791 1.00 90.88 117 GLU A CA 1
ATOM 901 C C . GLU A 1 117 ? -1.936 -17.281 -0.624 1.00 90.88 117 GLU A C 1
ATOM 903 O O . GLU A 1 117 ? -2.974 -17.869 -0.955 1.00 90.88 117 GLU A O 1
ATOM 908 N N . PRO A 1 118 ? -0.895 -17.175 -1.470 1.00 87.19 118 PRO A N 1
ATOM 909 C CA . PRO A 1 118 ? -0.904 -17.708 -2.832 1.00 87.19 118 PRO A CA 1
ATOM 910 C C . PRO A 1 118 ? -1.358 -19.165 -2.962 1.00 87.19 118 PRO A C 1
ATOM 912 O O . PRO A 1 118 ? -2.003 -19.514 -3.943 1.00 87.19 118 PRO A O 1
ATOM 915 N N . GLU A 1 119 ? -1.055 -20.018 -1.982 1.00 88.69 119 GLU A N 1
ATOM 916 C CA . GLU A 1 119 ? -1.427 -21.438 -1.988 1.00 88.69 119 GLU A CA 1
ATOM 917 C C . GLU A 1 119 ? -2.923 -21.673 -1.727 1.00 88.69 119 GLU A C 1
ATOM 919 O O . GLU A 1 119 ? -3.422 -22.783 -1.920 1.00 88.69 119 GLU A O 1
ATOM 924 N N . GLN A 1 120 ? -3.630 -20.649 -1.246 1.00 91.44 120 GLN A N 1
ATOM 925 C CA . GLN A 1 120 ? -5.062 -20.675 -0.955 1.00 91.44 120 GLN A CA 1
ATOM 926 C C . GLN A 1 120 ? -5.914 -20.126 -2.115 1.00 91.44 120 GLN A C 1
ATOM 928 O O . GLN A 1 120 ? -7.142 -20.223 -2.043 1.00 91.44 120 GLN A O 1
ATOM 933 N N . LEU A 1 121 ? -5.280 -19.555 -3.150 1.00 88.56 121 LEU A N 1
ATOM 934 C CA . LEU A 1 121 ? -5.900 -18.986 -4.356 1.00 88.56 121 LEU A CA 1
ATOM 935 C C . LEU A 1 121 ? -5.888 -19.983 -5.528 1.00 88.56 121 LEU A C 1
ATOM 937 O O . LEU A 1 121 ? -6.914 -20.045 -6.245 1.00 88.56 121 LEU A O 1
#